Protein AF-A0A7S3W6D9-F1 (afdb_monomer)

Structure (mmCIF, N/CA/C/O backbone):
data_AF-A0A7S3W6D9-F1
#
_entry.id   AF-A0A7S3W6D9-F1
#
loop_
_atom_site.group_PDB
_atom_site.id
_atom_site.type_symbol
_atom_site.label_atom_id
_atom_site.label_alt_id
_atom_site.label_comp_id
_atom_site.label_asym_id
_atom_site.label_entity_id
_atom_site.label_seq_id
_atom_site.pdbx_PDB_ins_code
_atom_site.Cartn_x
_atom_site.Cartn_y
_atom_site.Cartn_z
_atom_site.occupancy
_atom_site.B_iso_or_equiv
_atom_site.auth_seq_id
_atom_site.auth_comp_id
_atom_site.auth_asym_id
_atom_site.auth_atom_id
_atom_site.pdbx_PDB_model_num
ATOM 1 N N . ALA A 1 1 ? -11.554 -6.872 15.333 1.00 71.12 1 ALA A N 1
ATOM 2 C CA . ALA A 1 1 ? -12.745 -5.996 15.332 1.00 71.12 1 ALA A CA 1
ATOM 3 C C . ALA A 1 1 ? -12.345 -4.606 14.847 1.00 71.12 1 ALA A C 1
ATOM 5 O O . ALA A 1 1 ? -11.219 -4.199 15.118 1.00 71.12 1 ALA A O 1
ATOM 6 N N . LEU A 1 2 ? -13.218 -3.915 14.107 1.00 87.94 2 LEU A N 1
ATOM 7 C CA . LEU A 1 2 ? -12.969 -2.537 13.660 1.00 87.94 2 LEU A CA 1
ATOM 8 C C . LEU A 1 2 ? -12.994 -1.567 14.859 1.00 87.94 2 LEU A C 1
ATOM 10 O O . LEU A 1 2 ? -13.720 -1.832 15.821 1.00 87.94 2 LEU A O 1
ATOM 14 N N . PRO A 1 3 ? -12.216 -0.468 14.836 1.00 88.00 3 PRO A N 1
ATOM 15 C CA . PRO A 1 3 ? -12.262 0.529 15.900 1.00 88.00 3 PRO A CA 1
ATOM 16 C C . PRO A 1 3 ? -13.638 1.221 15.963 1.00 88.00 3 PRO A C 1
ATOM 18 O O . PRO A 1 3 ? -14.259 1.441 14.920 1.00 88.00 3 PRO A O 1
ATOM 21 N N . PRO A 1 4 ? -14.118 1.593 17.165 1.00 86.81 4 PRO A N 1
ATOM 22 C CA . PRO A 1 4 ? -15.347 2.369 17.306 1.00 86.81 4 PRO A CA 1
ATOM 23 C C . PRO A 1 4 ? -15.196 3.745 16.644 1.00 86.81 4 PRO A C 1
ATOM 25 O O . PRO A 1 4 ? -14.104 4.313 16.624 1.00 86.81 4 PRO A O 1
ATOM 28 N N . GLY A 1 5 ? -16.295 4.282 16.109 1.00 86.19 5 GLY A N 1
ATOM 29 C CA . GLY A 1 5 ? -16.305 5.590 15.440 1.00 86.19 5 GLY A CA 1
ATOM 30 C C . GLY A 1 5 ? -15.688 5.599 14.037 1.00 86.19 5 GLY A C 1
ATOM 31 O O . GLY A 1 5 ? -15.560 6.660 13.434 1.00 86.19 5 GLY A O 1
ATOM 32 N N . LEU A 1 6 ? -15.308 4.438 13.493 1.00 91.12 6 LEU A N 1
ATOM 33 C CA . LEU A 1 6 ? -14.883 4.340 12.101 1.00 91.12 6 LEU A CA 1
ATOM 34 C C . LEU A 1 6 ? -16.095 4.570 11.177 1.00 91.12 6 LEU A C 1
ATOM 36 O O . LEU A 1 6 ? -17.086 3.845 11.306 1.00 91.12 6 LEU A O 1
ATOM 40 N N . PRO A 1 7 ? -16.048 5.547 10.254 1.00 90.81 7 PRO A N 1
ATOM 41 C CA . PRO A 1 7 ? -17.119 5.732 9.282 1.00 90.81 7 PRO A CA 1
ATOM 42 C C . PRO A 1 7 ? -17.157 4.552 8.295 1.00 90.81 7 PRO A C 1
ATOM 44 O O . PRO A 1 7 ? -16.211 3.760 8.242 1.00 90.81 7 PRO A O 1
ATOM 47 N N . PRO A 1 8 ? -18.208 4.435 7.464 1.00 91.31 8 PRO A N 1
ATOM 48 C CA . PRO A 1 8 ? -18.159 3.567 6.298 1.00 91.31 8 PRO A CA 1
ATOM 49 C C . PRO A 1 8 ? -16.917 3.890 5.462 1.00 91.31 8 PRO A C 1
ATOM 51 O O . PRO A 1 8 ? -16.704 5.034 5.060 1.00 91.31 8 PRO A O 1
ATOM 54 N N . ILE A 1 9 ? -16.091 2.878 5.225 1.00 91.44 9 ILE A N 1
ATOM 55 C CA . ILE A 1 9 ? -14.880 2.973 4.415 1.00 91.44 9 ILE A CA 1
ATOM 56 C C . ILE A 1 9 ? -14.936 1.919 3.319 1.00 91.44 9 ILE A C 1
ATOM 58 O O . ILE A 1 9 ? -15.470 0.828 3.513 1.00 91.44 9 ILE A O 1
ATOM 62 N N . GLY A 1 10 ? -14.376 2.264 2.170 1.00 94.25 10 GLY A N 1
ATOM 63 C CA . GLY A 1 10 ? -14.252 1.374 1.029 1.00 94.25 10 GLY A CA 1
ATOM 64 C C . GLY A 1 10 ? -12.869 1.494 0.417 1.00 94.25 10 GLY A C 1
ATOM 65 O O . GLY A 1 10 ? -12.098 2.398 0.744 1.00 94.25 10 GLY A O 1
ATOM 66 N N . ALA A 1 11 ? -12.568 0.567 -0.478 1.00 96.50 11 ALA A N 1
ATOM 67 C CA . ALA A 1 11 ? -11.319 0.527 -1.208 1.00 96.50 11 ALA A CA 1
ATOM 68 C C . ALA A 1 11 ? -11.604 0.070 -2.641 1.00 96.50 11 ALA A C 1
ATOM 70 O O . ALA A 1 11 ? -12.549 -0.684 -2.870 1.00 96.50 11 ALA A O 1
ATOM 71 N N . SER A 1 12 ? -10.799 0.531 -3.590 1.00 97.56 12 SER A N 1
ATOM 72 C CA . SER A 1 12 ? -10.979 0.244 -5.012 1.00 97.56 12 SER A CA 1
ATOM 73 C C . SER A 1 12 ? -9.633 -0.166 -5.597 1.00 97.56 12 SER A C 1
ATOM 75 O O . SER A 1 12 ? -8.986 0.673 -6.220 1.00 97.56 12 SER A O 1
ATOM 77 N N . PRO A 1 13 ? -9.178 -1.408 -5.350 1.00 98.00 13 PRO A N 1
ATOM 78 C 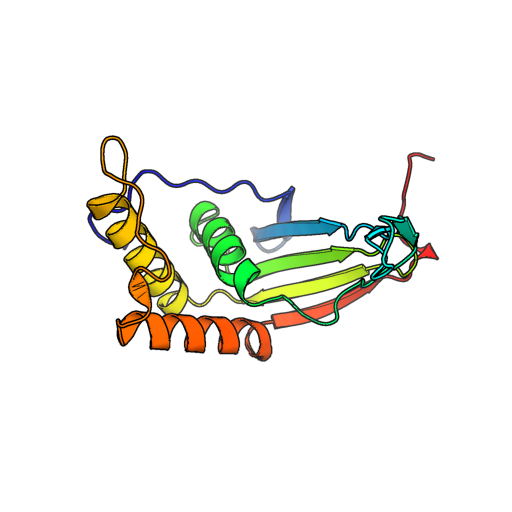CA . PRO A 1 13 ? -7.963 -1.888 -5.991 1.00 98.00 13 PRO A CA 1
ATOM 79 C C . PRO A 1 13 ? -8.164 -1.926 -7.511 1.00 98.00 13 PRO A C 1
ATOM 81 O O . PRO A 1 13 ? -9.282 -2.155 -7.979 1.00 98.00 13 PRO A O 1
ATOM 84 N N . ASP A 1 14 ? -7.088 -1.751 -8.274 1.00 98.50 14 ASP A N 1
ATOM 85 C CA . ASP A 1 14 ? -7.141 -1.794 -9.742 1.00 98.50 14 ASP A CA 1
ATOM 86 C C . ASP A 1 14 ? -7.582 -3.171 -10.264 1.00 98.50 14 ASP A C 1
ATOM 88 O O . ASP A 1 14 ? -8.235 -3.271 -11.303 1.00 98.50 14 ASP A O 1
ATOM 92 N N . ALA A 1 15 ? -7.256 -4.241 -9.531 1.00 98.19 15 ALA A N 1
ATOM 93 C CA . ALA A 1 15 ? -7.780 -5.580 -9.777 1.00 98.19 15 ALA A CA 1
ATOM 94 C C . ALA A 1 15 ? -7.797 -6.450 -8.506 1.00 98.19 15 ALA A C 1
ATOM 96 O O . ALA A 1 15 ? -7.232 -6.104 -7.467 1.00 98.19 15 ALA A O 1
ATOM 97 N N . ILE A 1 16 ? -8.434 -7.620 -8.602 1.00 98.19 16 ILE A N 1
ATOM 98 C CA . ILE A 1 16 ? -8.380 -8.677 -7.585 1.00 98.19 16 ILE A CA 1
ATOM 99 C C . ILE A 1 16 ? -7.814 -9.934 -8.237 1.00 98.19 16 ILE A C 1
ATOM 101 O O . ILE A 1 16 ? -8.405 -10.467 -9.177 1.00 98.19 16 ILE A O 1
ATOM 105 N N . VAL A 1 17 ? -6.699 -10.431 -7.710 1.00 97.94 17 VAL A N 1
ATOM 106 C CA . VAL A 1 17 ? -6.120 -11.718 -8.100 1.00 97.94 17 VAL A CA 1
ATOM 107 C C . VAL A 1 17 ? -6.756 -12.816 -7.256 1.00 97.94 17 VAL A C 1
ATOM 109 O O . VAL A 1 17 ? -6.834 -12.704 -6.032 1.00 97.94 17 VAL A O 1
ATOM 112 N N . ARG A 1 18 ? -7.232 -13.874 -7.918 1.00 97.56 18 ARG A N 1
ATOM 113 C CA . ARG A 1 18 ? -7.761 -15.084 -7.280 1.00 97.56 18 ARG A CA 1
ATOM 114 C C . ARG A 1 18 ? -6.806 -16.232 -7.554 1.00 97.56 18 ARG A C 1
ATOM 116 O O . ARG A 1 18 ? -6.572 -16.565 -8.715 1.00 97.56 18 ARG A O 1
ATOM 123 N N . TRP A 1 19 ? -6.278 -16.826 -6.497 1.00 96.19 19 TRP A N 1
ATOM 124 C CA . TRP A 1 19 ? -5.335 -17.930 -6.600 1.00 96.19 19 TRP A CA 1
ATOM 125 C C . TRP A 1 19 ? -6.055 -19.287 -6.579 1.00 96.19 19 TRP A C 1
ATOM 127 O O . TRP A 1 19 ? -7.153 -19.391 -6.022 1.00 96.19 19 TRP A O 1
ATOM 137 N N . PRO A 1 20 ? -5.460 -20.350 -7.159 1.00 96.75 20 PRO A N 1
ATOM 138 C CA . PRO A 1 20 ? -6.060 -21.688 -7.159 1.00 96.75 20 PRO A CA 1
ATOM 139 C C . PRO A 1 20 ? -6.322 -22.272 -5.763 1.00 96.75 20 PRO A C 1
ATOM 141 O O . PRO A 1 20 ? -7.205 -23.110 -5.612 1.00 96.75 20 PRO A O 1
ATOM 144 N N . ASP A 1 21 ? -5.579 -21.828 -4.746 1.00 95.00 21 ASP A N 1
ATOM 145 C CA . ASP A 1 21 ? -5.751 -22.235 -3.345 1.00 95.00 21 ASP A CA 1
ATOM 146 C C . ASP A 1 21 ? -6.921 -21.524 -2.633 1.00 95.00 21 ASP A C 1
ATOM 148 O O . ASP A 1 21 ? -7.167 -21.756 -1.450 1.00 95.00 21 ASP A O 1
ATOM 152 N N . GLY A 1 22 ? -7.654 -20.664 -3.348 1.00 94.44 22 GLY A N 1
ATOM 153 C CA . GLY A 1 22 ? -8.785 -19.896 -2.832 1.00 94.44 22 GLY A CA 1
ATOM 154 C C 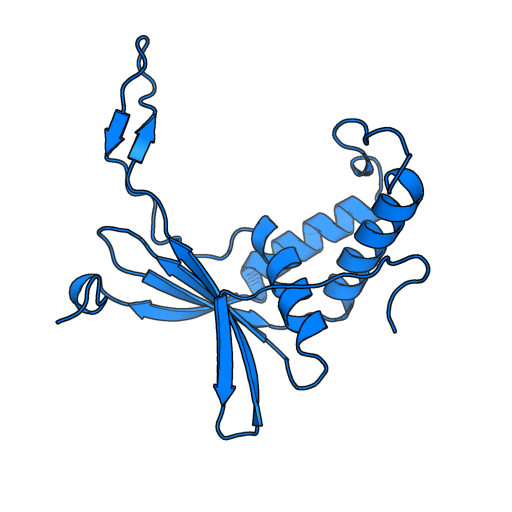. GLY A 1 22 ? -8.399 -18.580 -2.156 1.00 94.44 22 GLY A C 1
ATOM 155 O O . GLY A 1 22 ? -9.294 -17.808 -1.798 1.00 94.44 22 GLY A O 1
ATOM 156 N N . SER A 1 23 ? -7.105 -18.287 -2.001 1.00 96.12 23 SER A N 1
ATOM 157 C CA . SER A 1 23 ? -6.655 -16.994 -1.489 1.00 96.12 23 SER A CA 1
ATOM 158 C C . SER A 1 23 ? -6.888 -15.874 -2.507 1.00 96.12 23 SER A C 1
ATOM 160 O O . SER A 1 23 ? -6.992 -16.092 -3.721 1.00 96.12 23 SER A O 1
ATOM 162 N N . VAL A 1 24 ? -7.004 -14.645 -2.000 1.00 98.00 24 VAL A N 1
ATOM 163 C CA . VAL A 1 24 ? -7.189 -13.447 -2.826 1.00 98.00 24 VAL A CA 1
ATOM 164 C C . VAL A 1 24 ? -6.177 -12.372 -2.457 1.00 98.00 24 VAL A C 1
ATOM 166 O O . VAL A 1 24 ? -5.852 -12.193 -1.283 1.00 98.00 24 VAL A O 1
ATOM 169 N N . GLU A 1 25 ? -5.705 -11.630 -3.456 1.00 98.25 25 GLU A N 1
ATOM 170 C CA . GLU A 1 25 ? -4.841 -10.463 -3.266 1.00 98.25 25 GLU A CA 1
ATOM 171 C C . GLU A 1 25 ? -5.401 -9.278 -4.069 1.00 98.25 25 GLU A C 1
ATOM 173 O O . GLU A 1 25 ? -5.728 -9.438 -5.249 1.00 98.25 25 GLU A O 1
ATOM 178 N N . PRO A 1 26 ? -5.516 -8.074 -3.485 1.00 98.50 26 PRO A N 1
ATOM 179 C CA . PRO A 1 26 ? -5.741 -6.875 -4.268 1.00 98.50 26 PRO A CA 1
ATOM 180 C C . PRO A 1 26 ? -4.476 -6.546 -5.060 1.00 98.50 26 PRO A C 1
ATOM 182 O O . PRO A 1 26 ? -3.359 -6.745 -4.577 1.00 98.50 26 PRO A O 1
ATOM 185 N N . PHE A 1 27 ? -4.664 -6.000 -6.251 1.00 98.56 27 PHE A N 1
ATOM 186 C CA . PHE A 1 27 ? -3.602 -5.533 -7.126 1.00 98.56 27 PHE A CA 1
ATOM 187 C C . PHE A 1 27 ? -3.738 -4.027 -7.324 1.00 98.56 27 PHE A C 1
ATOM 189 O O . PHE A 1 27 ? -4.802 -3.547 -7.709 1.00 98.56 27 PHE A O 1
ATOM 196 N N . GLU A 1 28 ? -2.659 -3.302 -7.047 1.00 98.69 28 GLU A N 1
ATOM 197 C CA . GLU A 1 28 ? -2.545 -1.858 -7.239 1.00 98.69 28 GLU A CA 1
ATOM 198 C C . GLU A 1 28 ? -1.409 -1.563 -8.219 1.00 98.69 28 GLU A C 1
ATOM 200 O O . GLU A 1 28 ? -0.274 -1.976 -7.986 1.00 98.69 28 GLU A O 1
ATOM 205 N N . ALA A 1 29 ? -1.673 -0.804 -9.275 1.00 97.31 29 ALA A N 1
ATOM 206 C CA . ALA A 1 29 ? -0.691 -0.378 -10.255 1.00 97.31 29 ALA A CA 1
ATOM 207 C C . ALA A 1 29 ? -0.449 1.131 -10.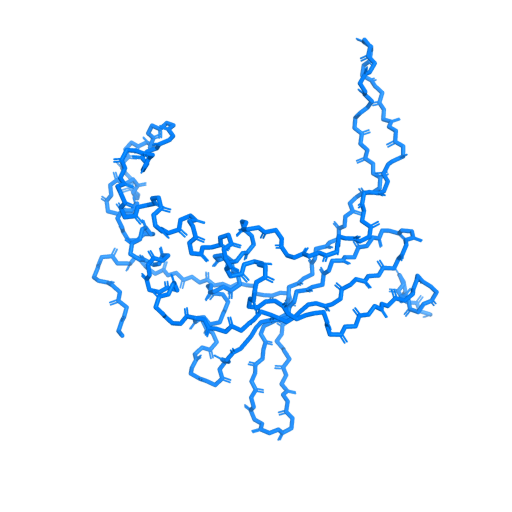187 1.00 97.3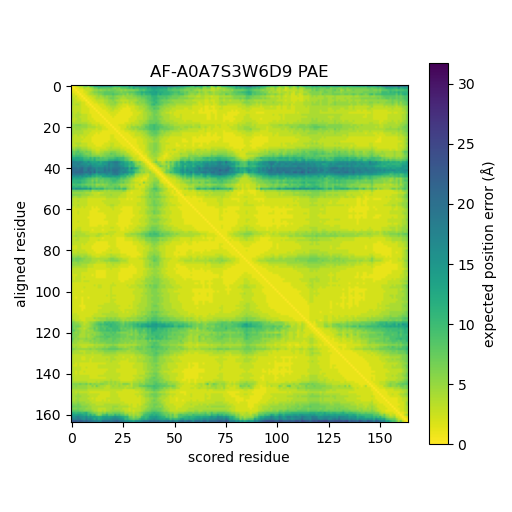1 29 ALA A C 1
ATOM 209 O O . ALA A 1 29 ? -1.341 1.961 -10.347 1.00 97.31 29 ALA A O 1
ATOM 210 N N . LYS A 1 30 ? 0.817 1.511 -10.024 1.00 96.56 30 LYS A N 1
ATOM 211 C CA . LYS A 1 30 ? 1.275 2.895 -10.129 1.00 96.56 30 LYS A CA 1
ATOM 212 C C . LYS A 1 30 ? 2.093 3.066 -11.396 1.00 96.56 30 LYS A C 1
ATOM 214 O O . LYS A 1 30 ? 3.217 2.582 -11.493 1.00 96.56 30 LYS A O 1
ATOM 219 N N . ASN A 1 31 ? 1.513 3.779 -12.357 1.00 94.75 31 ASN A N 1
ATOM 220 C CA . ASN A 1 31 ? 2.187 4.193 -13.581 1.00 94.75 31 ASN A CA 1
ATOM 221 C C . ASN A 1 31 ? 2.894 5.532 -13.351 1.00 94.75 31 ASN A C 1
ATOM 223 O O . ASN A 1 31 ? 2.249 6.540 -13.059 1.00 94.75 31 ASN A O 1
ATOM 227 N N . HIS A 1 32 ? 4.217 5.548 -13.486 1.00 91.94 32 HIS A N 1
ATOM 228 C CA . HIS A 1 32 ? 5.034 6.741 -13.286 1.00 91.94 32 HIS A CA 1
ATOM 229 C C . HIS A 1 32 ? 5.131 7.540 -14.577 1.00 91.94 32 HIS A C 1
ATOM 231 O O . HIS A 1 32 ? 5.602 7.038 -15.600 1.00 91.94 32 HIS A O 1
ATOM 237 N N . ALA A 1 33 ? 4.697 8.799 -14.523 1.00 89.50 33 ALA A N 1
ATOM 238 C CA . ALA A 1 33 ? 4.817 9.705 -15.654 1.00 89.50 33 ALA A CA 1
ATOM 239 C C . ALA A 1 33 ? 6.304 9.985 -15.950 1.00 89.50 33 ALA A C 1
ATOM 241 O O . ALA A 1 33 ? 7.044 10.343 -15.029 1.00 89.50 33 ALA A O 1
ATOM 242 N N . PRO A 1 34 ? 6.747 9.896 -17.218 1.00 91.56 34 PRO A N 1
ATOM 243 C CA . PRO A 1 34 ? 8.122 10.197 -17.605 1.00 91.56 34 PRO A CA 1
ATOM 244 C C . PRO A 1 34 ? 8.356 11.704 -17.780 1.00 91.56 34 PRO A C 1
ATOM 246 O O . PRO A 1 34 ? 9.318 12.103 -18.427 1.00 91.56 34 PRO A O 1
ATOM 249 N N . PHE A 1 35 ? 7.465 12.547 -17.257 1.00 90.50 35 PHE A N 1
ATOM 250 C CA . PHE A 1 35 ? 7.497 13.993 -17.425 1.00 90.50 35 PHE A CA 1
ATOM 251 C C . PHE A 1 35 ? 7.668 14.664 -16.070 1.00 90.50 35 PHE A C 1
ATOM 253 O O . PHE A 1 35 ? 6.966 14.343 -15.109 1.00 90.50 35 PHE A O 1
ATOM 260 N N . ALA A 1 36 ? 8.575 15.628 -16.005 1.00 87.69 36 ALA A N 1
ATOM 261 C CA . ALA A 1 36 ? 8.777 16.457 -14.832 1.00 87.69 36 ALA A CA 1
ATOM 262 C C . ALA A 1 36 ? 8.856 17.933 -15.218 1.00 87.69 36 ALA A C 1
ATOM 264 O O . ALA A 1 36 ? 9.105 18.292 -16.367 1.00 87.69 36 ALA A O 1
ATOM 265 N N . THR A 1 37 ? 8.653 18.802 -14.233 1.00 86.62 37 THR A N 1
ATOM 266 C CA . THR A 1 37 ? 8.976 20.217 -14.370 1.00 86.62 37 THR A CA 1
ATOM 267 C C . THR A 1 37 ? 10.484 20.410 -14.227 1.00 86.62 37 THR A C 1
ATOM 269 O O . THR A 1 37 ? 11.100 19.952 -13.257 1.00 86.62 37 THR A O 1
ATOM 272 N N . CYS A 1 38 ? 11.084 21.094 -15.200 1.00 83.81 38 CYS A N 1
ATOM 273 C CA . CYS A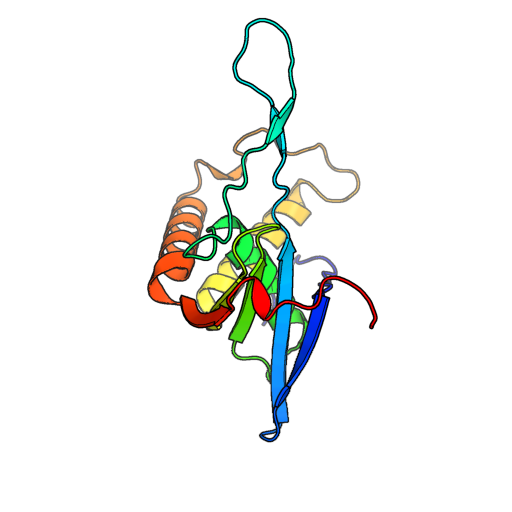 1 38 ? 12.468 21.538 -15.131 1.00 83.81 38 CYS A CA 1
ATOM 274 C C . CYS A 1 38 ? 12.668 22.455 -13.918 1.00 83.81 38 CYS A C 1
ATOM 276 O O . CYS A 1 38 ? 11.834 23.318 -13.637 1.00 83.81 38 CYS A O 1
ATOM 278 N N . ARG A 1 39 ? 13.835 22.384 -13.272 1.00 78.69 39 ARG A N 1
ATOM 279 C CA . ARG A 1 39 ? 14.268 23.383 -12.273 1.00 78.69 39 ARG A CA 1
ATOM 280 C C . ARG A 1 39 ? 14.958 24.590 -12.928 1.00 78.69 39 ARG A C 1
ATOM 282 O O . ARG A 1 39 ? 16.011 25.024 -12.470 1.00 78.69 39 ARG A O 1
ATOM 289 N N . ALA A 1 40 ? 14.401 25.094 -14.027 1.00 82.25 40 ALA A N 1
ATOM 290 C CA . ALA A 1 40 ? 14.908 26.271 -14.729 1.00 82.25 40 ALA A CA 1
ATOM 291 C C . ALA A 1 40 ? 14.167 27.547 -14.269 1.00 82.25 40 ALA A C 1
ATOM 293 O O . ALA A 1 40 ? 13.032 27.448 -13.801 1.00 82.25 40 ALA A O 1
ATOM 294 N N . PRO A 1 41 ? 14.765 28.749 -14.411 1.00 82.50 41 PRO A N 1
ATOM 295 C CA . PRO A 1 41 ? 14.105 30.014 -14.061 1.00 82.50 41 PRO A CA 1
ATOM 296 C C . PRO A 1 41 ? 12.793 30.257 -14.819 1.00 82.50 41 PRO A C 1
ATOM 298 O O . PRO A 1 41 ? 11.910 30.951 -14.324 1.00 82.50 41 PRO A O 1
ATOM 301 N N . GLN A 1 42 ? 12.670 29.688 -16.019 1.00 85.44 42 GLN A N 1
ATOM 302 C CA . GLN A 1 42 ? 11.433 29.649 -16.788 1.00 85.44 42 GLN A CA 1
ATOM 303 C C . GLN A 1 42 ? 10.849 28.231 -16.723 1.00 85.44 42 GLN A C 1
ATOM 305 O O . GLN A 1 42 ? 11.607 27.266 -16.858 1.00 85.44 42 GLN A O 1
ATOM 310 N N . PRO A 1 43 ? 9.528 28.074 -16.532 1.00 81.06 43 PRO A N 1
ATOM 311 C CA . PRO A 1 43 ? 8.905 26.760 -16.481 1.00 81.06 43 PRO A CA 1
ATOM 312 C C . PRO A 1 43 ? 9.077 26.044 -17.826 1.00 81.06 43 PRO A C 1
ATOM 314 O O . PRO A 1 43 ? 8.546 26.484 -18.843 1.00 81.06 43 PRO A O 1
ATOM 317 N N . CYS A 1 44 ? 9.803 24.926 -17.821 1.00 85.38 44 CYS A N 1
ATOM 318 C CA . CYS A 1 44 ? 9.831 23.975 -18.928 1.00 85.38 44 CYS A CA 1
ATOM 319 C C . CYS A 1 44 ? 9.452 22.569 -18.460 1.00 85.38 44 CYS A C 1
ATOM 321 O O . CYS A 1 44 ? 9.528 22.256 -17.268 1.00 85.38 44 CYS A O 1
ATOM 323 N N . PHE A 1 45 ? 9.030 21.732 -19.406 1.00 88.81 45 PHE A N 1
ATOM 324 C CA . PHE A 1 45 ? 8.857 20.299 -19.193 1.00 88.81 45 PHE A CA 1
ATOM 325 C C . PHE A 1 45 ? 10.119 19.566 -19.637 1.00 88.81 45 PHE A C 1
ATOM 327 O O . PHE A 1 45 ? 10.662 19.850 -20.704 1.00 88.81 45 PHE A O 1
ATOM 334 N N . GLU A 1 46 ? 10.561 18.610 -18.829 1.00 90.56 46 GLU A N 1
ATOM 335 C CA . GLU A 1 46 ? 11.637 17.684 -19.165 1.00 90.56 46 GLU A CA 1
ATOM 336 C C . GLU A 1 46 ? 11.117 16.248 -19.168 1.00 90.56 46 GLU A C 1
ATOM 338 O O . GLU A 1 46 ? 10.201 15.894 -18.416 1.00 90.56 46 GLU A O 1
ATOM 343 N N . VAL A 1 47 ? 11.729 15.406 -20.000 1.00 89.75 47 VAL A N 1
ATOM 344 C CA . VAL A 1 47 ? 11.550 13.960 -19.894 1.00 89.75 47 VAL A CA 1
ATOM 345 C C . VAL A 1 47 ? 12.456 13.467 -18.774 1.00 89.75 47 VAL A C 1
ATOM 347 O O . VAL A 1 47 ? 13.681 13.487 -18.886 1.00 89.75 47 VAL A O 1
ATOM 350 N N . ARG A 1 48 ? 11.841 13.023 -17.684 1.00 89.94 48 ARG A N 1
ATOM 351 C CA . ARG A 1 48 ? 12.498 12.388 -16.548 1.00 89.94 48 ARG A CA 1
ATOM 352 C C . ARG A 1 48 ? 11.631 11.222 -16.116 1.00 89.94 48 ARG A C 1
ATOM 354 O O . ARG A 1 48 ? 10.565 11.430 -15.552 1.00 89.94 48 ARG A O 1
ATOM 361 N N . ASP A 1 49 ? 12.100 10.009 -16.378 1.00 90.25 49 ASP A N 1
ATOM 362 C CA . ASP A 1 49 ? 11.423 8.773 -15.986 1.00 90.25 49 ASP A CA 1
ATOM 363 C C . ASP A 1 49 ? 12.042 8.261 -14.677 1.00 90.25 49 ASP A C 1
ATOM 365 O O . ASP A 1 49 ? 13.119 7.658 -14.712 1.00 90.25 49 ASP A O 1
ATOM 369 N N . PRO A 1 50 ? 11.452 8.557 -13.503 1.00 88.62 50 PRO A N 1
ATOM 370 C CA . PRO A 1 50 ? 12.027 8.168 -12.218 1.00 88.62 50 PRO A CA 1
ATOM 371 C C . PRO A 1 50 ? 11.768 6.696 -11.872 1.00 88.62 50 PRO A C 1
ATOM 373 O O . PRO A 1 50 ? 12.337 6.207 -10.902 1.00 88.62 50 PRO A O 1
ATOM 376 N N . GLY A 1 51 ? 10.909 6.006 -12.627 1.00 88.94 51 GLY A N 1
ATOM 377 C CA . GLY A 1 51 ? 10.527 4.629 -12.349 1.00 88.94 51 GLY A CA 1
ATOM 378 C C . GLY A 1 51 ? 11.370 3.577 -13.098 1.00 88.94 51 GLY A C 1
ATOM 379 O O . GLY A 1 51 ? 12.269 3.936 -13.871 1.00 88.94 51 GLY A O 1
ATOM 380 N N . PRO A 1 52 ? 11.003 2.287 -12.937 1.00 95.25 52 PRO A N 1
ATOM 381 C CA . PRO A 1 52 ? 10.143 1.811 -11.855 1.00 95.25 52 PRO A CA 1
ATOM 382 C C . PRO A 1 52 ? 10.875 1.999 -10.521 1.00 95.25 52 PRO A C 1
ATOM 384 O O . PRO A 1 52 ? 12.098 1.998 -10.476 1.00 95.25 52 PRO A O 1
ATOM 387 N N . PHE A 1 53 ? 10.138 2.225 -9.439 1.00 95.62 53 PHE A N 1
ATOM 388 C CA . PHE A 1 53 ? 10.758 2.305 -8.113 1.00 95.62 53 PHE A CA 1
ATOM 389 C C . PHE A 1 53 ? 11.156 0.917 -7.600 1.00 95.62 53 PHE A C 1
ATOM 391 O O . PHE A 1 53 ? 10.449 -0.060 -7.851 1.00 95.62 53 PHE A O 1
ATOM 398 N N . ASP A 1 54 ? 12.240 0.858 -6.825 1.00 95.69 54 ASP A N 1
ATOM 399 C CA . ASP A 1 54 ? 12.804 -0.373 -6.241 1.00 95.69 54 ASP A CA 1
ATOM 400 C C . ASP A 1 54 ? 12.175 -0.758 -4.892 1.00 95.69 54 ASP A C 1
ATOM 402 O O . ASP A 1 54 ? 12.655 -1.642 -4.187 1.00 95.69 54 ASP A O 1
ATOM 406 N N . GLY A 1 55 ? 11.080 -0.096 -4.518 1.00 95.94 55 GLY A N 1
ATOM 407 C CA . GLY A 1 55 ? 10.332 -0.408 -3.311 1.00 95.94 55 GLY A CA 1
ATOM 408 C C . GLY A 1 55 ? 8.965 0.259 -3.281 1.00 95.94 55 GLY A C 1
ATOM 409 O O . GLY A 1 55 ? 8.625 1.102 -4.118 1.00 95.94 55 GLY A O 1
ATOM 410 N N . VAL A 1 56 ? 8.181 -0.112 -2.272 1.00 97.38 56 VAL A N 1
ATOM 411 C CA . VAL A 1 56 ? 6.878 0.492 -1.992 1.00 97.38 56 VAL A CA 1
ATOM 412 C C . VAL A 1 56 ? 7.094 1.685 -1.072 1.00 97.38 56 VAL A C 1
ATOM 414 O O . VAL A 1 56 ? 7.594 1.540 0.039 1.00 97.38 56 VAL A O 1
ATOM 417 N N . ALA A 1 57 ? 6.711 2.882 -1.509 1.00 96.06 57 ALA A N 1
ATOM 418 C CA . ALA A 1 57 ? 6.816 4.056 -0.652 1.00 96.06 57 ALA A CA 1
ATOM 419 C C . ALA A 1 57 ? 5.866 3.965 0.557 1.00 96.06 57 ALA A C 1
ATOM 421 O O . ALA A 1 57 ? 4.745 3.466 0.449 1.00 96.06 57 ALA A O 1
ATOM 422 N N . VAL A 1 58 ? 6.297 4.506 1.701 1.00 97.50 58 VAL A N 1
ATOM 423 C CA . VAL A 1 58 ? 5.602 4.404 3.002 1.00 97.50 58 VAL A CA 1
ATOM 424 C C . VAL A 1 58 ? 4.123 4.794 2.922 1.00 97.50 58 VAL A C 1
ATOM 426 O O . VAL A 1 58 ? 3.272 4.133 3.511 1.00 97.50 58 VAL A O 1
ATOM 429 N N . TRP A 1 59 ? 3.794 5.840 2.162 1.00 96.00 59 TRP A N 1
ATOM 430 C CA . TRP A 1 59 ? 2.425 6.346 2.029 1.00 96.00 59 TRP A CA 1
ATOM 431 C C . TRP A 1 59 ? 1.484 5.419 1.242 1.00 96.00 59 TRP A C 1
ATOM 433 O O . TRP A 1 59 ? 0.270 5.582 1.338 1.00 96.00 59 TRP A O 1
ATOM 443 N N . HIS A 1 60 ? 1.998 4.429 0.504 1.00 98.00 60 HIS A N 1
ATOM 444 C CA . HIS A 1 60 ? 1.163 3.410 -0.141 1.00 98.00 60 HIS A CA 1
ATOM 445 C C . HIS A 1 60 ? 0.735 2.301 0.826 1.00 98.00 60 HIS A C 1
ATOM 447 O O . HIS A 1 60 ? -0.305 1.680 0.616 1.00 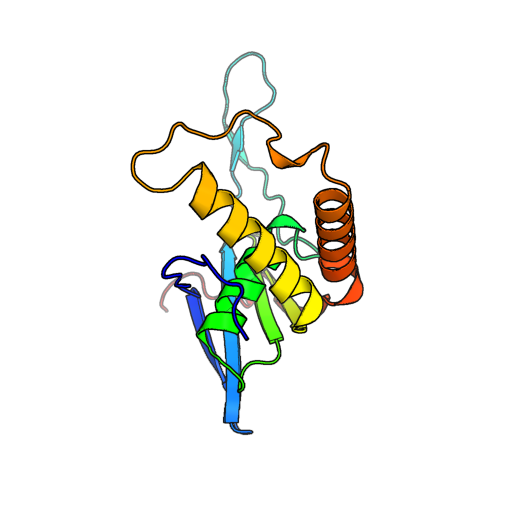98.00 60 HIS A O 1
ATOM 453 N N . VAL A 1 61 ? 1.475 2.067 1.916 1.00 98.25 61 VAL A N 1
ATOM 454 C CA . VAL A 1 61 ? 1.178 0.986 2.872 1.00 98.25 61 VAL A CA 1
ATOM 455 C C . VAL A 1 61 ? -0.235 1.109 3.473 1.00 98.25 61 VAL A C 1
ATOM 457 O O . VAL A 1 61 ? -0.970 0.121 3.425 1.00 98.25 61 VAL A O 1
ATOM 460 N N . PRO A 1 62 ? -0.695 2.285 3.962 1.00 97.62 62 PRO A N 1
ATOM 461 C CA . PRO A 1 62 ? -2.069 2.433 4.449 1.00 97.62 62 PRO A CA 1
ATOM 462 C C . PRO A 1 62 ? -3.133 2.138 3.383 1.00 97.62 62 PRO A C 1
ATOM 464 O O . PRO A 1 62 ? -4.153 1.526 3.699 1.00 97.62 62 PRO A O 1
ATOM 467 N N . GLN A 1 63 ? -2.888 2.528 2.125 1.00 97.62 63 GLN A N 1
ATOM 468 C CA . GLN A 1 63 ? -3.793 2.251 1.003 1.00 97.62 63 GLN A CA 1
ATOM 469 C C . GLN A 1 63 ? -3.927 0.737 0.775 1.00 97.62 63 GLN A C 1
ATOM 471 O O . GLN A 1 63 ? -5.037 0.210 0.713 1.00 97.62 63 GLN A O 1
ATOM 476 N N . LEU A 1 64 ? -2.803 0.016 0.728 1.00 98.38 64 LEU A N 1
ATOM 477 C CA . LEU A 1 64 ? -2.785 -1.439 0.548 1.00 98.38 64 LEU A CA 1
ATOM 478 C C . LEU A 1 64 ? -3.445 -2.173 1.722 1.00 98.38 64 LEU A C 1
ATOM 480 O O . LEU A 1 64 ? -4.188 -3.135 1.525 1.00 98.38 64 LEU A O 1
ATOM 484 N N . TYR A 1 65 ? -3.239 -1.693 2.949 1.00 98.06 65 TYR A N 1
ATOM 485 C CA . TYR A 1 65 ? -3.946 -2.202 4.122 1.00 98.06 65 TYR A CA 1
ATOM 486 C C . TYR A 1 65 ? -5.456 -2.006 4.013 1.00 98.06 65 TYR A C 1
ATOM 488 O O . TYR A 1 65 ? -6.202 -2.905 4.395 1.00 98.06 65 TYR A O 1
ATOM 496 N N . LEU A 1 66 ? -5.930 -0.889 3.468 1.00 97.38 66 LEU A N 1
ATOM 497 C CA . LEU A 1 66 ? -7.359 -0.676 3.263 1.00 97.38 66 LEU A CA 1
ATOM 498 C C . LEU A 1 66 ? -7.941 -1.625 2.201 1.00 97.38 66 LEU A C 1
ATOM 500 O O . LEU A 1 66 ? -9.025 -2.171 2.419 1.00 97.38 66 LEU A O 1
ATOM 504 N N . HIS A 1 67 ? -7.207 -1.905 1.116 1.00 98.31 67 HIS A N 1
ATOM 505 C CA . HIS A 1 67 ? -7.603 -2.941 0.155 1.00 98.31 67 HIS A CA 1
ATOM 506 C C . HIS A 1 67 ? -7.757 -4.302 0.843 1.00 98.31 67 HIS A C 1
ATOM 508 O O . HIS A 1 67 ? -8.831 -4.899 0.791 1.00 98.31 67 HIS A O 1
ATOM 514 N N . MET A 1 68 ? -6.728 -4.763 1.565 1.00 98.19 68 MET A N 1
ATOM 515 C CA . MET A 1 68 ? -6.776 -6.059 2.256 1.00 98.19 68 MET A CA 1
ATOM 516 C C . MET A 1 68 ? -7.888 -6.138 3.307 1.00 98.19 68 MET A C 1
ATOM 518 O O . MET A 1 68 ? -8.456 -7.205 3.527 1.00 98.19 68 MET A O 1
ATOM 522 N N . LEU A 1 69 ? -8.212 -5.020 3.966 1.00 96.94 69 LEU A N 1
ATOM 523 C CA . LEU A 1 69 ? -9.340 -4.956 4.892 1.00 96.94 69 LEU A CA 1
ATOM 524 C C . LEU A 1 69 ? -10.665 -5.240 4.175 1.00 96.94 69 LEU A C 1
ATOM 526 O O . LEU A 1 69 ? -11.446 -6.053 4.659 1.00 96.94 69 LEU A O 1
ATOM 530 N N . CYS A 1 70 ? -10.897 -4.591 3.031 1.00 96.19 70 CYS A N 1
ATOM 531 C CA . CYS A 1 70 ? -12.148 -4.706 2.279 1.00 96.19 70 CYS A CA 1
ATOM 532 C C . CYS A 1 70 ? -12.315 -6.069 1.592 1.00 96.19 70 CYS A C 1
ATOM 534 O O . CYS A 1 70 ? -13.443 -6.506 1.386 1.00 96.19 70 CYS A O 1
ATOM 536 N N . LEU A 1 71 ? -11.215 -6.762 1.274 1.00 95.94 71 LEU A N 1
ATOM 537 C CA . LEU A 1 71 ? -11.252 -8.129 0.737 1.00 95.94 71 LEU A CA 1
ATOM 538 C C . LEU A 1 71 ? -11.470 -9.207 1.820 1.00 95.94 71 LEU A C 1
ATOM 540 O O . LEU A 1 71 ? -11.761 -10.355 1.489 1.00 95.94 71 LEU A O 1
ATOM 544 N N . GLY A 1 72 ? -11.370 -8.853 3.104 1.00 94.50 72 GLY A N 1
ATOM 545 C CA . GLY A 1 72 ? -11.714 -9.738 4.216 1.00 94.50 72 GLY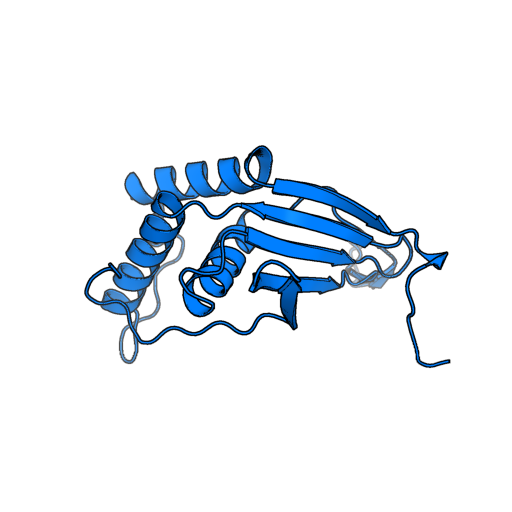 A CA 1
ATOM 546 C C . GLY A 1 72 ? -10.612 -10.723 4.619 1.00 94.50 72 GLY A C 1
ATOM 547 O O . GLY A 1 72 ? -9.419 -10.467 4.455 1.00 94.50 72 GLY A O 1
ATOM 548 N N . GLU A 1 73 ? -11.014 -11.830 5.246 1.00 92.56 73 GLU A N 1
ATOM 549 C CA . GLU A 1 73 ? -10.103 -12.769 5.925 1.00 92.56 73 GLU A CA 1
ATOM 550 C C . GLU A 1 73 ? -9.314 -13.668 4.965 1.00 92.56 73 GLU A C 1
ATOM 552 O O . GLU A 1 73 ? -8.195 -14.060 5.282 1.00 92.56 73 GLU A O 1
ATOM 557 N N . ALA A 1 74 ? -9.840 -13.922 3.763 1.00 93.62 74 ALA A N 1
ATOM 558 C CA . ALA A 1 74 ? -9.139 -14.675 2.718 1.00 93.62 74 ALA A CA 1
ATOM 559 C C . ALA A 1 74 ? -7.930 -13.916 2.124 1.00 93.62 74 ALA A C 1
ATOM 561 O O . ALA A 1 74 ? -7.191 -14.464 1.305 1.00 93.62 74 ALA A O 1
ATOM 562 N N . CYS A 1 75 ? -7.726 -12.655 2.525 1.00 97.75 75 CYS A N 1
ATOM 563 C CA . CYS A 1 75 ? -6.673 -11.776 2.037 1.00 97.75 75 CYS A CA 1
ATOM 564 C C . CYS A 1 75 ? -5.547 -11.610 3.071 1.00 97.75 75 CYS A C 1
ATOM 566 O O . CYS A 1 75 ? -5.730 -10.974 4.120 1.00 97.75 75 CYS A O 1
ATOM 568 N N . SER A 1 76 ? -4.357 -12.127 2.747 1.00 97.44 76 SER A N 1
ATOM 569 C CA . SER A 1 76 ? -3.166 -12.076 3.618 1.00 97.44 76 SER A CA 1
ATOM 570 C C . SER A 1 76 ? -2.013 -11.217 3.082 1.00 97.44 76 SER A C 1
ATOM 572 O O . SER A 1 76 ? -1.035 -10.980 3.797 1.00 97.44 76 SER A O 1
ATOM 574 N N . SER A 1 77 ? -2.127 -10.720 1.852 1.00 98.31 77 SER A N 1
ATOM 575 C CA . SER A 1 77 ? -1.152 -9.827 1.226 1.00 98.31 77 SER A CA 1
ATOM 576 C C . SER A 1 77 ? -1.791 -8.999 0.114 1.00 98.31 77 SER A C 1
ATOM 578 O O . SER A 1 77 ? -2.938 -9.235 -0.259 1.00 98.31 77 SER A O 1
ATOM 580 N N . ALA A 1 78 ? -1.059 -7.994 -0.364 1.00 98.62 78 ALA A N 1
ATOM 581 C CA . ALA A 1 78 ? -1.430 -7.135 -1.479 1.00 98.62 78 ALA A CA 1
ATOM 582 C C . ALA A 1 78 ? -0.293 -7.055 -2.496 1.00 98.62 78 ALA A C 1
ATOM 584 O O . ALA A 1 78 ? 0.874 -6.960 -2.112 1.00 98.62 78 ALA A O 1
ATOM 585 N N . LEU A 1 79 ? -0.649 -7.032 -3.777 1.00 98.75 79 LEU A N 1
ATOM 586 C CA . LEU A 1 79 ? 0.274 -6.816 -4.880 1.00 98.75 79 LEU A CA 1
ATOM 587 C C . LEU A 1 79 ? 0.330 -5.330 -5.238 1.00 98.75 79 LEU A C 1
ATOM 589 O O . LEU A 1 79 ? -0.698 -4.662 -5.348 1.00 98.75 79 LEU A O 1
ATOM 593 N N . PHE A 1 80 ? 1.541 -4.822 -5.439 1.00 98.69 80 PHE A N 1
ATOM 594 C CA . PHE A 1 80 ? 1.803 -3.445 -5.840 1.00 98.69 80 PHE A CA 1
ATOM 595 C C . PHE A 1 80 ? 2.763 -3.431 -7.028 1.00 98.69 80 PHE A C 1
ATOM 597 O O . PHE A 1 80 ? 3.906 -3.866 -6.911 1.00 98.69 80 PHE A O 1
ATOM 604 N N . LEU A 1 81 ? 2.314 -2.921 -8.169 1.00 98.19 81 LEU A N 1
ATOM 605 C CA . LEU A 1 81 ? 3.114 -2.763 -9.374 1.00 98.19 81 LEU A CA 1
ATOM 606 C C . LEU A 1 81 ? 3.598 -1.316 -9.490 1.00 98.19 81 LEU A C 1
ATOM 608 O O . LEU A 1 81 ? 2.808 -0.380 -9.560 1.00 98.19 81 LEU A O 1
ATOM 612 N N . SER A 1 82 ? 4.909 -1.139 -9.580 1.00 97.94 82 SER A N 1
ATOM 613 C CA . SER A 1 82 ? 5.552 0.126 -9.918 1.00 97.94 82 SER A CA 1
ATOM 614 C C . SER A 1 82 ? 5.953 0.076 -11.388 1.00 97.94 82 SER A C 1
ATOM 616 O O . SER A 1 82 ? 6.916 -0.603 -11.731 1.00 97.94 82 SER A O 1
ATOM 618 N N . CYS A 1 83 ? 5.208 0.744 -12.268 1.00 96.94 83 CYS A N 1
ATOM 619 C CA . CYS A 1 83 ? 5.419 0.694 -13.714 1.00 96.94 83 CYS A CA 1
ATOM 620 C C . CYS A 1 83 ? 6.013 2.007 -14.228 1.00 96.94 83 CYS A C 1
ATOM 622 O O . CYS A 1 83 ? 5.432 3.077 -14.074 1.00 96.94 83 CYS A O 1
ATOM 624 N N . SER A 1 84 ? 7.161 1.925 -14.890 1.00 95.50 84 SER A N 1
ATOM 625 C CA . SER A 1 84 ? 7.746 3.021 -15.668 1.00 95.50 84 SER A CA 1
ATOM 626 C C . SER A 1 84 ? 7.177 3.048 -17.078 1.00 95.50 84 SER A C 1
ATOM 628 O O . SER A 1 84 ? 6.705 2.024 -17.570 1.00 95.50 84 SER A O 1
ATOM 630 N N . ALA A 1 85 ? 7.243 4.197 -17.751 1.00 91.88 85 ALA A N 1
ATOM 631 C CA . ALA A 1 85 ? 6.888 4.295 -19.162 1.00 91.88 85 ALA A CA 1
ATOM 632 C C . ALA A 1 85 ? 7.944 3.633 -20.068 1.00 91.88 85 ALA A C 1
ATOM 634 O O . ALA A 1 85 ? 7.583 2.988 -21.050 1.00 91.88 85 ALA A O 1
ATOM 635 N N . THR A 1 86 ? 9.234 3.741 -19.723 1.00 91.19 86 THR A N 1
ATOM 636 C CA . THR A 1 86 ? 10.349 3.339 -20.605 1.00 91.19 86 THR A CA 1
ATOM 637 C C . THR A 1 86 ? 11.213 2.195 -20.079 1.00 91.19 86 THR A C 1
ATOM 639 O O . THR A 1 86 ? 11.950 1.595 -20.854 1.00 91.19 86 THR A O 1
ATOM 642 N N . LYS A 1 87 ? 11.129 1.853 -18.787 1.00 94.75 87 LYS A N 1
ATOM 643 C CA . LYS A 1 87 ? 12.090 0.928 -18.150 1.00 94.75 87 LYS A CA 1
ATOM 644 C C . LYS A 1 87 ? 11.504 -0.383 -17.630 1.00 94.75 87 LYS A C 1
ATOM 646 O O . LYS A 1 87 ? 12.228 -1.174 -17.040 1.00 94.75 87 LYS A O 1
ATOM 651 N N . GLY A 1 88 ? 10.215 -0.628 -17.850 1.00 96.56 88 GLY A N 1
ATOM 652 C CA . GLY A 1 88 ? 9.552 -1.839 -17.363 1.00 96.56 88 GLY A CA 1
ATOM 653 C C . GLY A 1 88 ? 8.817 -1.615 -16.046 1.00 96.56 88 GLY A C 1
ATOM 654 O O . GLY A 1 88 ? 8.337 -0.507 -15.785 1.00 96.56 88 GLY A O 1
ATOM 655 N N . ALA A 1 89 ? 8.698 -2.661 -15.231 1.00 98.00 89 ALA A N 1
ATOM 656 C CA . ALA A 1 89 ? 7.977 -2.607 -13.967 1.00 98.00 89 ALA A CA 1
ATOM 657 C C . ALA A 1 89 ? 8.597 -3.499 -12.884 1.00 98.00 89 ALA A C 1
ATOM 659 O O . ALA A 1 89 ? 9.220 -4.512 -13.180 1.00 98.00 89 ALA A O 1
ATOM 660 N N . ASN A 1 90 ? 8.368 -3.136 -11.624 1.00 98.38 90 ASN A N 1
ATOM 661 C CA . ASN A 1 90 ? 8.667 -3.971 -10.464 1.00 98.38 90 ASN A CA 1
ATOM 662 C C . ASN A 1 90 ? 7.354 -4.338 -9.767 1.00 98.38 90 ASN A C 1
ATOM 664 O O . ASN A 1 90 ? 6.559 -3.451 -9.442 1.00 98.38 90 ASN A O 1
ATOM 668 N N . LEU A 1 91 ? 7.127 -5.631 -9.547 1.00 98.56 91 LEU A N 1
ATOM 669 C CA . LEU A 1 91 ? 5.988 -6.156 -8.802 1.00 98.56 91 LEU A CA 1
ATOM 670 C C . LEU A 1 91 ? 6.424 -6.508 -7.386 1.00 98.56 91 LEU A C 1
ATOM 672 O O . LEU A 1 91 ? 7.330 -7.315 -7.185 1.00 98.56 91 LEU A O 1
ATOM 676 N N . PHE A 1 92 ? 5.723 -5.949 -6.413 1.00 98.69 92 PHE A N 1
ATOM 677 C CA . PHE A 1 92 ? 5.961 -6.174 -5.001 1.00 98.69 92 PHE A CA 1
ATOM 678 C C . PHE A 1 92 ? 4.771 -6.864 -4.350 1.00 98.69 92 PHE A C 1
ATOM 680 O O . PHE A 1 92 ? 3.626 -6.648 -4.750 1.00 98.69 92 PHE A O 1
ATOM 687 N N . ARG A 1 93 ? 5.034 -7.634 -3.296 1.00 98.69 93 ARG A N 1
ATOM 688 C CA . ARG A 1 93 ? 4.016 -8.184 -2.403 1.00 98.69 93 ARG A CA 1
ATOM 689 C C . ARG A 1 93 ? 4.222 -7.640 -0.999 1.00 98.69 93 ARG A C 1
ATOM 691 O O . ARG A 1 93 ? 5.278 -7.830 -0.408 1.00 98.69 93 ARG A O 1
ATOM 698 N N . LEU A 1 94 ? 3.199 -6.991 -0.455 1.00 98.56 94 LEU A N 1
ATOM 699 C CA . LEU A 1 94 ? 3.156 -6.538 0.934 1.00 98.56 94 LEU A CA 1
ATOM 700 C C . LEU A 1 94 ? 2.353 -7.537 1.772 1.00 98.56 94 LEU A C 1
ATOM 702 O O . LEU A 1 94 ? 1.181 -7.781 1.482 1.00 98.56 94 LEU A O 1
ATOM 706 N N . ARG A 1 95 ? 2.948 -8.082 2.836 1.00 98.25 95 ARG A N 1
ATOM 707 C CA . ARG A 1 95 ? 2.239 -8.950 3.794 1.00 98.25 95 ARG A CA 1
ATOM 708 C C . ARG A 1 95 ? 1.325 -8.134 4.713 1.00 98.25 95 ARG A C 1
ATOM 710 O O . ARG A 1 95 ? 1.644 -7.011 5.099 1.00 98.25 95 ARG A O 1
ATOM 717 N N . ARG A 1 96 ? 0.181 -8.709 5.092 1.00 97.38 96 ARG A N 1
ATOM 718 C CA . ARG A 1 96 ? -0.755 -8.089 6.036 1.00 97.38 96 ARG A CA 1
ATOM 719 C C . ARG A 1 96 ? -0.184 -8.093 7.453 1.00 97.38 96 ARG A C 1
ATOM 721 O O . ARG A 1 96 ? 0.042 -9.153 8.026 1.00 97.38 96 ARG A O 1
ATOM 728 N N . ASP A 1 97 ? -0.069 -6.911 8.049 1.00 96.88 97 ASP A N 1
ATOM 729 C CA . ASP A 1 97 ? 0.118 -6.734 9.491 1.00 96.88 97 ASP A CA 1
ATOM 730 C C . ASP A 1 97 ? -1.195 -6.223 10.094 1.00 96.88 97 ASP A C 1
ATOM 732 O O . ASP A 1 97 ? -1.570 -5.059 9.937 1.00 96.88 97 ASP A O 1
ATOM 736 N N . THR A 1 98 ? -1.925 -7.103 10.777 1.00 95.62 98 THR A N 1
ATOM 737 C CA . THR A 1 98 ? -3.226 -6.766 11.370 1.00 95.62 98 THR A CA 1
ATOM 738 C C . THR A 1 98 ? -3.112 -5.767 12.521 1.00 95.62 98 THR A C 1
ATOM 740 O O . THR A 1 98 ? -4.054 -5.009 12.755 1.00 95.62 98 THR A O 1
ATOM 743 N N . GLN A 1 99 ? -1.984 -5.739 13.240 1.00 95.25 99 GLN A N 1
ATOM 744 C CA . GLN A 1 99 ? -1.778 -4.799 14.344 1.00 95.25 99 GLN A CA 1
ATOM 745 C C . GLN A 1 99 ? -1.544 -3.391 13.796 1.00 95.25 99 GLN A C 1
ATOM 747 O O . GLN A 1 99 ? -2.216 -2.442 14.208 1.00 95.25 99 GLN A O 1
ATOM 752 N N . LEU A 1 100 ? -0.654 -3.263 12.809 1.00 97.00 100 LEU A N 1
ATOM 753 C CA . LEU A 1 100 ? -0.378 -1.984 12.164 1.00 97.00 100 LEU A CA 1
ATOM 754 C C . LEU A 1 100 ? -1.584 -1.481 11.357 1.00 97.00 100 LEU A C 1
ATOM 756 O O . LEU A 1 100 ? -1.916 -0.299 11.438 1.00 97.00 100 LEU A O 1
ATOM 760 N N . GLN A 1 101 ? -2.299 -2.368 10.655 1.00 96.94 101 GLN A N 1
ATOM 761 C CA . GLN A 1 101 ? -3.581 -2.049 10.013 1.00 96.94 101 GLN A CA 1
ATOM 762 C C . GLN A 1 101 ? -4.594 -1.512 11.038 1.00 96.94 101 GLN A C 1
ATOM 764 O O . GLN A 1 101 ? -5.262 -0.514 10.776 1.00 96.94 101 GLN A O 1
ATOM 769 N N . GLY A 1 102 ? -4.673 -2.109 12.231 1.00 96.00 102 GLY A N 1
ATOM 770 C CA . GLY A 1 102 ? -5.512 -1.608 13.322 1.00 96.00 102 GLY A CA 1
ATOM 771 C C . GLY A 1 102 ? -5.132 -0.194 13.779 1.00 96.00 102 GLY A C 1
ATOM 772 O O . GLY A 1 102 ? -6.016 0.636 13.998 1.00 96.00 102 GLY A O 1
ATOM 773 N N . LEU A 1 103 ? -3.833 0.117 13.866 1.00 96.06 103 LEU A N 1
ATOM 774 C CA . LEU A 1 103 ? -3.358 1.469 14.184 1.00 96.06 103 LEU A CA 1
ATOM 775 C C . LEU A 1 103 ? -3.708 2.481 13.088 1.00 96.06 103 LEU A C 1
ATOM 777 O O . LEU A 1 103 ? -4.164 3.575 13.417 1.00 96.06 103 LEU A O 1
ATOM 781 N N . VAL A 1 104 ? -3.576 2.116 11.808 1.00 96.94 104 VAL A N 1
ATOM 782 C CA . VAL A 1 104 ? -4.034 2.959 10.687 1.00 96.94 104 VAL A CA 1
ATOM 783 C C . VAL A 1 104 ? -5.514 3.305 10.865 1.00 96.94 104 VAL A C 1
ATOM 785 O O . VAL A 1 104 ? -5.879 4.481 10.884 1.00 96.94 104 VAL A O 1
ATOM 788 N N . LEU A 1 105 ? -6.367 2.300 11.083 1.00 97.06 105 LEU A N 1
ATOM 789 C CA . LEU A 1 105 ? -7.810 2.503 11.243 1.00 97.06 105 LEU A CA 1
ATOM 790 C C . LEU A 1 105 ? -8.162 3.316 12.494 1.00 97.06 105 LEU A C 1
ATOM 792 O O . LEU A 1 105 ? -9.095 4.115 12.461 1.00 97.06 105 LEU A O 1
ATOM 796 N N . LYS A 1 106 ? -7.404 3.165 13.587 1.00 95.94 106 LYS A N 1
ATOM 797 C CA . LYS A 1 106 ? -7.561 3.983 14.801 1.00 95.94 106 LYS A CA 1
ATOM 798 C C . LYS A 1 106 ? -7.375 5.471 14.492 1.00 95.94 106 LYS A C 1
ATOM 800 O O . LYS A 1 106 ? -8.145 6.296 14.980 1.00 95.94 106 LYS A O 1
ATOM 805 N N . PHE A 1 107 ? -6.368 5.823 13.692 1.00 95.75 107 PHE A N 1
ATOM 806 C CA . PHE A 1 107 ? -6.129 7.215 13.305 1.00 95.75 107 PHE A CA 1
ATOM 807 C C . PHE A 1 107 ? -7.149 7.732 12.289 1.00 95.75 107 PHE A C 1
ATOM 809 O O . PHE A 1 107 ? -7.565 8.881 12.410 1.00 95.75 107 PHE A O 1
ATOM 816 N N . VAL A 1 108 ? -7.630 6.887 11.372 1.00 95.12 108 VAL A N 1
ATOM 817 C CA . VAL A 1 108 ? -8.753 7.231 10.481 1.00 95.12 108 VAL A CA 1
ATOM 818 C C . VAL A 1 108 ? -10.019 7.540 11.285 1.00 95.12 108 VAL A C 1
ATOM 820 O O . VAL A 1 108 ? -10.635 8.577 11.061 1.00 95.12 108 VAL A O 1
ATOM 823 N N . ALA A 1 109 ? -10.376 6.702 12.264 1.00 95.12 109 ALA A N 1
ATOM 824 C CA . ALA A 1 109 ? -11.537 6.934 13.126 1.00 95.12 109 ALA A CA 1
ATOM 825 C C . ALA A 1 109 ? -11.401 8.239 13.931 1.00 95.12 109 ALA A C 1
ATOM 827 O O . ALA A 1 109 ? -12.314 9.058 13.941 1.00 95.12 109 ALA A O 1
ATOM 828 N N . ARG A 1 110 ? -10.230 8.490 14.538 1.00 94.44 110 ARG A N 1
ATOM 829 C CA . ARG A 1 110 ? -9.949 9.753 15.250 1.00 94.44 110 ARG A CA 1
ATOM 830 C C . ARG A 1 110 ? -10.032 10.979 14.346 1.00 94.44 110 ARG A C 1
ATOM 832 O O . ARG A 1 110 ? -10.456 12.038 14.796 1.00 94.44 110 ARG A O 1
ATOM 839 N N . PHE A 1 111 ? -9.577 10.853 13.103 1.00 94.50 111 PHE A N 1
ATOM 840 C CA . PHE A 1 111 ? -9.653 11.935 12.133 1.00 94.50 111 PHE A CA 1
ATOM 841 C C . PHE A 1 111 ? -11.106 12.211 11.737 1.00 94.50 111 PHE A C 1
ATOM 843 O O . PHE A 1 111 ? -11.535 13.358 11.772 1.00 94.50 111 PHE A O 1
ATOM 850 N N . ALA A 1 112 ? -11.874 11.165 11.426 1.00 92.81 112 ALA A N 1
ATOM 851 C CA . ALA A 1 112 ? -13.281 11.277 11.056 1.00 92.81 112 ALA A CA 1
ATOM 852 C C . ALA A 1 112 ? -14.151 11.859 12.184 1.00 92.81 112 ALA A C 1
ATOM 854 O O . ALA A 1 112 ? -15.022 12.678 11.913 1.00 92.81 112 ALA A O 1
ATOM 855 N N . ASP A 1 113 ? -13.885 11.490 13.437 1.00 91.94 113 ASP A N 1
ATOM 856 C CA . ASP A 1 113 ? -14.579 12.025 14.617 1.00 91.94 113 ASP A CA 1
ATOM 857 C C . ASP A 1 113 ? -14.407 13.550 14.759 1.00 91.94 113 ASP A C 1
ATOM 859 O O . ASP A 1 113 ? -15.355 14.273 15.054 1.00 91.94 113 ASP A O 1
ATOM 863 N N . ARG A 1 114 ? -13.202 14.064 14.481 1.00 92.31 114 ARG A N 1
ATOM 864 C CA . ARG A 1 114 ? -12.859 15.488 14.662 1.00 92.31 114 ARG A CA 1
ATOM 865 C C . ARG A 1 114 ? -13.095 16.358 13.433 1.00 92.31 114 ARG A C 1
ATOM 867 O O . ARG A 1 114 ? -13.338 17.551 13.575 1.00 92.31 114 ARG A O 1
ATOM 874 N N . HIS A 1 115 ? -12.955 15.775 12.246 1.00 93.31 115 HIS A N 1
ATOM 875 C CA . HIS A 1 115 ? -12.874 16.484 10.965 1.00 93.31 115 HIS A CA 1
ATOM 876 C C . HIS A 1 115 ? -13.768 15.857 9.886 1.00 93.31 115 HIS A C 1
ATOM 878 O O . HIS A 1 115 ? -13.556 16.067 8.693 1.00 93.31 115 HIS A O 1
ATOM 884 N N . GLY A 1 116 ? -14.751 15.052 10.294 1.00 88.88 116 GLY A N 1
ATOM 885 C CA . GLY A 1 116 ? -15.761 14.487 9.407 1.00 88.88 116 GLY A CA 1
ATOM 886 C C . GLY A 1 116 ? -16.742 15.531 8.865 1.00 88.88 116 GLY A C 1
ATOM 887 O O . GLY A 1 116 ? -16.544 16.741 8.970 1.00 88.88 116 GLY A O 1
ATOM 888 N N . ALA A 1 117 ? -17.834 15.056 8.266 1.00 86.94 117 ALA A N 1
ATOM 889 C CA . ALA A 1 117 ? -18.823 15.916 7.621 1.00 86.94 117 ALA A CA 1
ATOM 890 C C . ALA A 1 117 ? -19.355 17.009 8.571 1.00 86.94 117 ALA A C 1
ATOM 892 O O . ALA A 1 117 ? -19.835 16.720 9.666 1.00 86.94 117 ALA A O 1
ATOM 893 N N . GLY A 1 118 ? -19.280 18.266 8.130 1.00 87.81 118 GLY A N 1
ATOM 894 C CA . GLY A 1 118 ? -19.744 19.428 8.895 1.00 87.81 118 GLY A CA 1
ATOM 895 C C . GLY A 1 118 ? -18.751 19.971 9.928 1.00 87.81 118 GLY A C 1
ATOM 896 O O . GLY A 1 118 ? -19.072 20.956 10.588 1.00 87.81 118 GLY A O 1
ATOM 897 N N . GLN A 1 119 ? -17.560 19.378 10.060 1.00 91.81 119 GLN A N 1
ATOM 898 C CA . GLN A 1 119 ? -16.510 19.867 10.956 1.00 91.81 119 GLN A CA 1
ATOM 899 C C . GLN A 1 119 ? -15.478 20.740 10.219 1.00 91.81 119 GLN A C 1
ATOM 901 O O . GLN A 1 119 ? -15.308 20.608 9.003 1.00 91.81 119 GLN A O 1
ATOM 906 N N . PRO A 1 120 ? -14.758 21.630 10.930 1.00 92.00 120 PRO A N 1
ATOM 907 C CA . PRO A 1 120 ? -13.652 22.386 10.352 1.00 92.00 120 PRO A CA 1
ATOM 908 C C . PRO A 1 120 ? -12.540 21.468 9.817 1.00 92.00 120 PRO A C 1
ATOM 910 O O . PRO A 1 120 ? -12.322 20.383 10.368 1.00 92.00 120 PRO A O 1
ATOM 913 N N . PRO A 1 121 ? -11.784 21.905 8.792 1.00 92.75 121 PRO A N 1
ATOM 914 C CA . PRO A 1 121 ? -10.638 21.148 8.302 1.00 92.75 121 PRO A CA 1
ATOM 915 C C . PRO A 1 121 ? -9.567 20.987 9.396 1.00 92.75 121 PRO A C 1
ATOM 917 O O . PRO A 1 121 ? -9.462 21.832 10.293 1.00 92.75 121 PRO A O 1
ATOM 920 N N . PRO A 1 122 ? -8.748 19.924 9.333 1.00 93.81 122 PRO A N 1
ATOM 921 C CA . PRO A 1 122 ? -7.640 19.757 10.262 1.00 93.81 122 PRO A CA 1
ATOM 922 C C . PRO A 1 122 ? -6.601 20.877 10.082 1.00 93.81 122 PRO A C 1
ATOM 924 O O . PRO A 1 122 ? -6.353 21.309 8.952 1.00 93.81 122 PRO A O 1
ATOM 927 N N . PRO A 1 123 ? -5.931 21.322 11.160 1.00 92.81 123 PRO A N 1
ATOM 928 C CA . PRO A 1 123 ? -4.702 22.090 11.014 1.00 92.81 123 PRO A CA 1
ATOM 929 C C . PRO A 1 123 ? -3.614 21.234 10.333 1.00 92.81 123 PRO A C 1
ATOM 931 O O . PRO A 1 123 ? -3.672 19.998 10.404 1.00 92.81 123 PRO A O 1
ATOM 934 N N . PRO A 1 124 ? -2.593 21.858 9.717 1.00 93.69 124 PRO A N 1
ATOM 935 C CA . PRO A 1 124 ? -1.391 21.149 9.287 1.00 93.69 124 PRO A CA 1
ATOM 936 C C . PRO A 1 124 ? -0.805 20.311 10.426 1.00 93.69 124 PRO A C 1
ATOM 938 O O . PRO A 1 124 ? -0.911 20.685 11.595 1.00 93.69 124 PRO A O 1
ATOM 941 N N . ASP A 1 125 ? -0.202 19.172 10.083 1.00 92.25 125 ASP A N 1
ATOM 942 C CA . ASP A 1 125 ? 0.512 18.320 11.039 1.00 92.25 125 ASP A CA 1
ATOM 943 C C . ASP A 1 125 ? -0.332 17.898 12.261 1.00 92.25 125 ASP A C 1
ATOM 945 O O . ASP A 1 125 ? 0.189 17.684 13.355 1.00 92.25 125 ASP A O 1
ATOM 949 N N . HIS A 1 126 ? -1.650 17.731 12.072 1.00 93.38 126 HIS A N 1
ATOM 950 C CA . HIS A 1 126 ? -2.646 17.503 13.131 1.00 93.38 126 HIS A CA 1
ATOM 951 C C . HIS A 1 126 ? -2.252 16.460 14.196 1.00 93.38 126 HIS A C 1
ATOM 953 O O . HIS A 1 126 ? -2.568 16.620 15.375 1.00 93.38 126 HIS A O 1
ATOM 959 N N . PHE A 1 127 ? -1.561 15.385 13.803 1.00 95.81 127 PHE A N 1
ATOM 960 C CA . PHE A 1 127 ? -1.141 14.312 14.710 1.00 95.81 127 PHE A CA 1
ATOM 961 C C . PHE A 1 127 ? 0.347 14.345 15.101 1.00 95.81 127 PHE A C 1
ATOM 963 O O . PHE A 1 127 ? 0.798 13.450 15.811 1.00 95.81 127 PHE A O 1
ATOM 970 N N . TRP A 1 128 ? 1.122 15.353 14.696 1.00 94.81 128 TRP A N 1
ATOM 971 C CA . TRP A 1 128 ? 2.589 15.350 14.812 1.00 94.81 128 TRP A CA 1
ATOM 972 C C . TRP A 1 128 ? 3.112 15.281 16.253 1.00 94.81 128 TRP A C 1
ATOM 974 O O . TRP A 1 128 ? 4.093 14.600 16.529 1.00 94.81 128 TRP A O 1
ATOM 984 N N . GLY A 1 129 ? 2.413 15.905 17.206 1.00 94.06 129 GLY A N 1
ATOM 985 C CA . GLY A 1 129 ? 2.746 15.817 18.635 1.00 94.06 129 GLY A CA 1
ATOM 986 C C . GLY A 1 129 ? 2.305 14.515 19.324 1.00 94.06 129 GLY A C 1
ATOM 987 O O . GLY A 1 129 ? 2.549 14.333 20.517 1.00 94.06 129 GLY A O 1
ATOM 988 N N . CYS A 1 130 ? 1.616 13.610 18.623 1.00 96.44 130 CYS A N 1
ATOM 989 C CA . CYS A 1 130 ? 1.079 12.386 19.207 1.00 96.44 130 CYS A CA 1
ATOM 990 C C . CYS A 1 130 ? 2.114 11.253 19.161 1.00 96.44 130 CYS A C 1
ATOM 992 O O . CYS A 1 130 ? 2.469 10.770 18.088 1.00 96.44 130 CYS A O 1
ATOM 994 N N . ARG A 1 131 ? 2.534 10.747 20.330 1.00 96.62 131 ARG A N 1
ATOM 995 C CA . ARG A 1 131 ? 3.487 9.620 20.413 1.00 96.62 131 ARG A CA 1
ATOM 996 C C . ARG A 1 131 ? 3.000 8.373 19.673 1.00 96.62 131 ARG A C 1
ATOM 998 O O . ARG A 1 131 ? 3.777 7.738 18.976 1.00 96.62 131 ARG A O 1
ATOM 1005 N N . GLU A 1 132 ? 1.709 8.055 19.771 1.00 96.69 132 GLU A N 1
ATOM 1006 C CA . GLU A 1 132 ? 1.128 6.915 19.046 1.00 96.69 132 GLU A CA 1
ATOM 1007 C C . GLU A 1 132 ? 1.176 7.109 17.521 1.00 96.69 132 GLU A C 1
ATOM 1009 O O . GLU A 1 132 ? 1.252 6.128 16.786 1.00 96.69 132 GLU A O 1
ATOM 1014 N N . TYR A 1 133 ? 1.128 8.357 17.038 1.00 97.00 133 TYR A N 1
ATOM 1015 C CA . TYR A 1 133 ? 1.243 8.657 15.611 1.00 97.00 133 TYR A CA 1
ATOM 1016 C C . TYR A 1 133 ? 2.687 8.497 15.142 1.00 97.00 133 TYR A C 1
ATOM 1018 O O . TYR A 1 133 ? 2.917 7.907 14.093 1.00 97.00 133 TYR A O 1
ATOM 1026 N N . ALA A 1 134 ? 3.662 8.920 15.952 1.00 96.94 134 ALA A N 1
ATOM 1027 C CA . ALA A 1 134 ? 5.071 8.636 15.687 1.00 96.94 134 ALA A CA 1
ATOM 1028 C C . ALA A 1 134 ? 5.324 7.119 15.580 1.00 96.94 134 ALA A C 1
ATOM 1030 O O . ALA A 1 134 ? 5.907 6.666 14.598 1.00 96.94 134 ALA A O 1
ATOM 1031 N N . SER A 1 135 ? 4.777 6.320 16.505 1.00 96.81 135 SER A N 1
ATOM 1032 C CA . SER A 1 135 ? 4.855 4.853 16.427 1.00 96.81 135 SER A CA 1
ATOM 1033 C C . SER A 1 135 ? 4.160 4.275 15.187 1.00 96.81 135 SER A C 1
ATOM 1035 O O . SER A 1 135 ? 4.645 3.301 14.613 1.00 96.81 135 SER A O 1
ATOM 1037 N N . LEU A 1 136 ? 3.042 4.866 14.738 1.00 97.50 136 LEU A N 1
ATOM 1038 C CA . LEU A 1 136 ? 2.412 4.494 13.468 1.00 97.50 136 LEU A CA 1
ATOM 1039 C C . LEU A 1 136 ? 3.357 4.766 12.288 1.00 97.50 136 LEU A C 1
ATOM 1041 O O . LEU A 1 136 ? 3.536 3.886 11.450 1.00 97.50 136 LEU A O 1
ATOM 1045 N N . LEU A 1 137 ? 3.971 5.951 12.219 1.00 97.12 137 LEU A N 1
ATOM 1046 C CA . LEU A 1 137 ? 4.897 6.316 11.142 1.00 97.12 137 LEU A CA 1
ATOM 1047 C C . LEU A 1 137 ? 6.123 5.394 11.104 1.00 97.12 137 LEU A C 1
ATOM 1049 O O . LEU A 1 137 ? 6.518 4.945 10.027 1.00 97.12 137 LEU A O 1
ATOM 1053 N N . GLU A 1 138 ? 6.687 5.060 12.265 1.00 97.50 138 GLU A N 1
ATOM 1054 C CA . GLU A 1 138 ? 7.770 4.079 12.388 1.00 97.50 138 GLU A CA 1
ATOM 1055 C C . GLU A 1 138 ? 7.332 2.697 11.894 1.00 97.50 138 GLU A C 1
ATOM 1057 O O . GLU A 1 138 ? 8.033 2.076 11.096 1.00 97.50 138 GLU A O 1
ATOM 1062 N N . GLY A 1 139 ? 6.147 2.237 12.305 1.00 97.88 139 GLY A N 1
ATOM 1063 C CA . GLY A 1 139 ? 5.584 0.964 11.862 1.00 97.88 139 GLY A CA 1
ATOM 1064 C C . GLY A 1 139 ? 5.357 0.906 10.350 1.00 97.88 139 GLY A C 1
ATOM 1065 O O . GLY A 1 139 ? 5.722 -0.083 9.719 1.00 97.88 139 GLY A O 1
ATOM 1066 N N . LEU A 1 140 ? 4.808 1.967 9.748 1.00 98.06 140 LEU A N 1
ATOM 1067 C CA . LEU A 1 140 ? 4.608 2.062 8.296 1.00 98.06 140 LEU A CA 1
ATOM 1068 C C . LEU A 1 140 ? 5.944 2.089 7.544 1.00 98.06 140 LEU A C 1
ATOM 1070 O O . LEU A 1 140 ? 6.092 1.414 6.525 1.00 98.06 140 LEU A O 1
ATOM 1074 N N . SER A 1 141 ? 6.927 2.830 8.062 1.00 97.75 141 SER A N 1
ATOM 1075 C CA . SER A 1 141 ? 8.285 2.869 7.514 1.00 97.75 141 SER A CA 1
ATOM 1076 C C . SER A 1 141 ? 8.935 1.486 7.551 1.00 97.75 141 SER A C 1
ATOM 1078 O O . SER A 1 141 ? 9.452 1.020 6.536 1.00 97.75 141 SER A O 1
ATOM 1080 N N . ARG A 1 142 ? 8.822 0.778 8.680 1.00 97.56 142 ARG A N 1
ATOM 1081 C CA . ARG A 1 142 ? 9.291 -0.602 8.826 1.00 97.56 142 ARG A CA 1
ATOM 1082 C C . ARG A 1 142 ? 8.595 -1.541 7.843 1.00 97.56 142 ARG A C 1
ATOM 1084 O O . ARG A 1 142 ? 9.271 -2.242 7.099 1.00 97.56 142 ARG A O 1
ATOM 1091 N N . ALA A 1 143 ? 7.264 -1.506 7.773 1.00 96.69 143 ALA A N 1
ATOM 1092 C CA . ALA A 1 143 ? 6.492 -2.342 6.856 1.00 96.69 143 ALA A CA 1
ATOM 1093 C C . ALA A 1 143 ? 6.916 -2.134 5.394 1.00 96.69 143 ALA A C 1
ATOM 1095 O O . ALA A 1 143 ? 7.109 -3.110 4.679 1.00 96.69 143 ALA A O 1
ATOM 1096 N N . SER A 1 144 ? 7.150 -0.884 4.976 1.00 96.75 144 SER A N 1
ATOM 1097 C CA . SER A 1 144 ? 7.598 -0.561 3.612 1.00 96.75 144 SER A CA 1
ATOM 1098 C C . SER A 1 144 ? 8.963 -1.151 3.229 1.00 96.75 144 SER A C 1
ATOM 1100 O O . SER A 1 144 ? 9.259 -1.280 2.045 1.00 96.75 144 SER A O 1
ATOM 1102 N N . ARG A 1 145 ? 9.790 -1.505 4.221 1.00 93.44 145 ARG A N 1
ATOM 1103 C CA . ARG A 1 145 ? 11.151 -2.031 4.034 1.00 93.44 145 ARG A CA 1
ATOM 1104 C C . ARG A 1 145 ? 11.247 -3.533 4.278 1.00 93.44 145 ARG A C 1
ATOM 1106 O O . ARG A 1 145 ? 12.014 -4.201 3.603 1.00 93.44 145 ARG A O 1
ATOM 1113 N N . GLU A 1 146 ? 10.509 -4.039 5.262 1.00 92.81 146 GLU A N 1
ATOM 1114 C CA . GLU A 1 146 ? 10.684 -5.396 5.797 1.00 92.81 146 GLU A CA 1
ATOM 1115 C C . GLU A 1 146 ? 9.531 -6.339 5.444 1.00 92.81 146 GLU A C 1
ATOM 1117 O O . GLU A 1 146 ? 9.732 -7.545 5.356 1.00 92.81 146 GLU A O 1
ATOM 1122 N N . ALA A 1 147 ? 8.317 -5.814 5.242 1.00 90.56 147 ALA A N 1
ATOM 1123 C CA . ALA A 1 147 ? 7.139 -6.623 4.912 1.00 90.56 147 ALA A CA 1
ATOM 1124 C C . ALA A 1 147 ? 6.861 -6.685 3.400 1.00 90.56 147 ALA A C 1
ATOM 1126 O O . ALA A 1 147 ? 5.846 -7.250 2.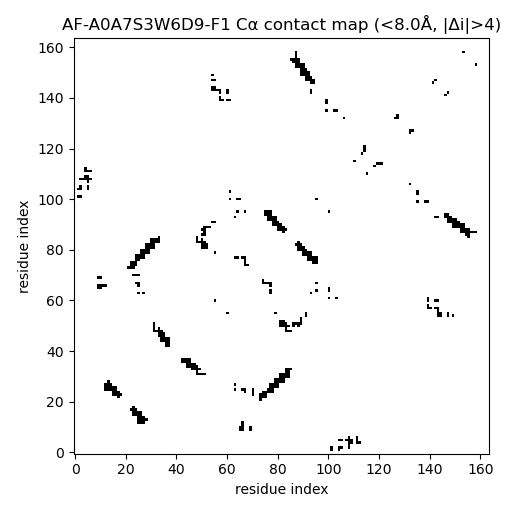983 1.00 90.56 147 ALA A O 1
ATOM 1127 N N . VAL A 1 148 ? 7.738 -6.070 2.603 1.00 95.69 148 VAL A N 1
ATOM 1128 C CA . VAL A 1 148 ? 7.649 -5.967 1.149 1.00 95.69 148 VAL A CA 1
ATOM 1129 C C . VAL A 1 148 ? 8.656 -6.918 0.515 1.00 95.69 148 VAL A C 1
ATOM 1131 O O . VAL A 1 148 ? 9.857 -6.814 0.744 1.00 95.69 148 VAL A O 1
ATOM 1134 N N . GLU A 1 149 ? 8.155 -7.818 -0.317 1.00 97.56 149 GLU A N 1
ATOM 1135 C CA . GLU A 1 149 ? 8.939 -8.727 -1.149 1.00 97.56 149 GLU A CA 1
ATOM 1136 C C . GLU A 1 149 ? 8.914 -8.234 -2.601 1.00 97.56 149 GLU A C 1
ATOM 1138 O O . GLU A 1 149 ? 7.842 -7.916 -3.119 1.00 97.56 149 GLU A O 1
ATOM 1143 N N . LEU A 1 150 ? 10.066 -8.192 -3.278 1.00 97.75 150 LEU A N 1
ATOM 1144 C CA . LEU A 1 150 ? 10.107 -8.063 -4.737 1.00 97.75 150 LEU A CA 1
ATOM 1145 C C . LEU A 1 150 ? 9.753 -9.422 -5.352 1.00 97.75 150 LEU A C 1
ATOM 1147 O O . LEU A 1 150 ? 10.536 -10.363 -5.270 1.00 97.75 150 LEU A O 1
ATOM 1151 N N . VAL A 1 151 ? 8.580 -9.512 -5.972 1.00 97.94 151 VAL A N 1
ATOM 1152 C CA . VAL A 1 151 ? 8.069 -10.741 -6.596 1.00 97.94 151 VAL A CA 1
ATOM 1153 C C . VAL A 1 151 ? 8.645 -10.920 -7.992 1.00 97.94 151 VAL A C 1
ATOM 1155 O O . VAL A 1 151 ? 9.009 -12.027 -8.378 1.00 97.94 151 VAL A O 1
ATOM 1158 N N . ALA A 1 152 ? 8.697 -9.835 -8.768 1.00 97.88 152 ALA A N 1
ATOM 1159 C CA . ALA A 1 152 ? 9.177 -9.879 -10.140 1.00 97.88 152 ALA A CA 1
ATOM 1160 C C . ALA A 1 152 ? 9.720 -8.525 -10.595 1.00 97.88 152 ALA A C 1
ATOM 1162 O O . ALA A 1 152 ? 9.165 -7.472 -10.274 1.00 97.88 152 ALA A O 1
ATOM 1163 N N . HIS A 1 153 ? 10.762 -8.583 -11.418 1.00 97.94 153 HIS A N 1
ATOM 1164 C CA . HIS A 1 153 ? 11.131 -7.510 -12.329 1.00 97.94 153 HIS A CA 1
ATOM 1165 C C . HIS A 1 153 ? 10.613 -7.872 -13.723 1.00 97.94 153 HIS A C 1
ATOM 1167 O O . HIS A 1 153 ? 10.866 -8.978 -14.196 1.00 97.94 153 HIS A O 1
ATOM 1173 N N . ILE A 1 154 ? 9.890 -6.956 -14.362 1.00 97.56 154 ILE A N 1
ATOM 1174 C CA . ILE A 1 154 ? 9.299 -7.133 -15.690 1.00 97.56 154 ILE A CA 1
ATOM 1175 C C . ILE A 1 154 ? 10.028 -6.189 -16.651 1.00 97.56 154 ILE A C 1
ATOM 1177 O O . ILE A 1 154 ? 9.857 -4.966 -16.542 1.00 97.56 154 ILE A O 1
ATOM 1181 N N . PRO A 1 155 ? 10.835 -6.715 -17.588 1.00 96.81 155 PRO A N 1
ATOM 1182 C CA . PRO A 1 155 ? 11.517 -5.904 -18.588 1.00 96.81 155 PRO A CA 1
ATOM 1183 C C . PRO A 1 155 ? 10.542 -5.078 -19.431 1.00 96.81 155 PRO A C 1
ATOM 1185 O O . PRO A 1 155 ? 9.427 -5.504 -19.722 1.00 96.81 155 PRO A O 1
ATOM 1188 N N . HIS A 1 156 ? 10.977 -3.901 -19.894 1.00 94.69 156 HIS A N 1
ATOM 1189 C CA . HIS A 1 156 ? 10.150 -3.022 -20.733 1.00 94.69 156 HIS A CA 1
ATOM 1190 C C . HIS A 1 156 ? 9.545 -3.736 -21.952 1.00 94.69 156 HIS A C 1
ATOM 1192 O O . HIS A 1 156 ? 8.377 -3.518 -22.261 1.00 94.69 156 HIS A O 1
ATOM 1198 N N . ALA A 1 157 ? 10.330 -4.597 -22.604 1.00 94.94 157 ALA A N 1
ATOM 1199 C CA . ALA A 1 157 ? 9.927 -5.325 -23.805 1.00 94.94 157 ALA A CA 1
ATOM 1200 C C . ALA A 1 157 ? 8.783 -6.329 -23.573 1.00 94.94 157 ALA A C 1
ATOM 1202 O O . ALA A 1 157 ? 8.126 -6.721 -24.530 1.00 94.94 157 ALA A O 1
ATOM 1203 N N . GLU A 1 158 ? 8.533 -6.729 -22.325 1.00 94.50 158 GLU A N 1
ATOM 1204 C CA . GLU A 1 158 ? 7.478 -7.683 -21.963 1.00 94.50 158 GLU A CA 1
ATOM 1205 C C . GLU A 1 158 ? 6.167 -6.989 -21.559 1.00 94.50 158 GLU A C 1
ATOM 1207 O O . GLU A 1 158 ? 5.161 -7.649 -21.305 1.00 94.50 158 GLU A O 1
ATOM 1212 N N . ILE A 1 159 ? 6.144 -5.652 -21.499 1.00 92.62 159 ILE A N 1
ATOM 1213 C CA . ILE A 1 159 ? 4.938 -4.904 -21.139 1.00 92.62 159 ILE A CA 1
ATOM 1214 C C . ILE A 1 159 ? 4.131 -4.573 -22.391 1.00 92.62 159 ILE A C 1
ATOM 1216 O O . ILE A 1 159 ? 4.521 -3.723 -23.193 1.00 92.62 159 ILE A O 1
ATOM 1220 N N . GLN A 1 160 ? 2.939 -5.156 -22.494 1.00 89.38 160 GLN A N 1
ATOM 1221 C CA . GLN A 1 160 ? 1.952 -4.762 -23.493 1.00 89.38 160 GLN A CA 1
ATOM 1222 C C . GLN A 1 160 ? 1.419 -3.346 -23.194 1.00 89.38 160 GLN A C 1
ATOM 1224 O O . GLN A 1 160 ? 0.812 -3.098 -22.153 1.00 89.38 160 GLN A O 1
ATOM 1229 N N . ARG A 1 161 ? 1.658 -2.394 -24.107 1.00 84.94 161 ARG A N 1
ATOM 1230 C CA . ARG A 1 161 ? 1.246 -0.975 -23.973 1.00 84.94 161 ARG A CA 1
ATOM 1231 C C . ARG A 1 161 ? -0.005 -0.608 -24.763 1.00 84.94 161 ARG A C 1
ATOM 1233 O O . ARG A 1 161 ? -0.551 0.475 -24.571 1.00 84.94 161 ARG A O 1
ATOM 1240 N N . GLY A 1 162 ? -0.439 -1.491 -25.648 1.00 80.06 162 GLY A N 1
ATOM 1241 C CA . GLY A 1 162 ? -1.610 -1.318 -26.488 1.00 80.06 162 GLY A CA 1
ATOM 1242 C C . GLY A 1 162 ? -2.125 -2.675 -26.959 1.00 80.06 162 GLY A C 1
ATOM 1243 O O . GLY A 1 162 ? -1.419 -3.677 -26.808 1.00 80.06 162 GLY A O 1
ATOM 1244 N N . PRO A 1 163 ? -3.357 -2.725 -27.481 1.00 78.62 163 PRO A N 1
ATOM 1245 C CA . PRO A 1 163 ? -3.845 -3.923 -28.146 1.00 78.62 163 PRO A CA 1
ATOM 1246 C C . PRO A 1 163 ? -2.922 -4.271 -29.320 1.00 78.62 163 PRO A C 1
ATOM 1248 O O . PRO A 1 163 ? -2.409 -3.371 -29.990 1.00 78.62 163 PRO A O 1
ATOM 1251 N N . GLU A 1 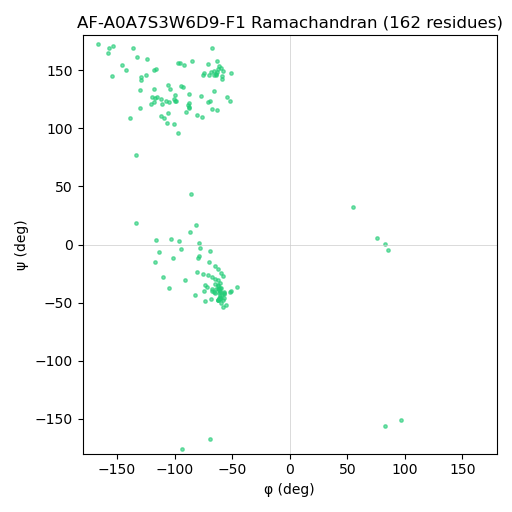164 ? -2.704 -5.569 -29.517 1.00 59.88 164 GLU A N 1
ATOM 1252 C CA . GLU A 1 164 ? -2.242 -6.092 -30.808 1.00 59.88 164 GLU A CA 1
ATOM 1253 C C . GLU A 1 164 ? -3.359 -5.980 -31.854 1.00 59.88 164 GLU A C 1
ATOM 1255 O O . GLU A 1 164 ? -4.548 -6.104 -31.465 1.00 59.88 164 GLU A O 1
#

Solvent-accessible surface area (backbone atoms only — not comparable to full-atom values): 9531 Å² total; per-residue (Å²): 133,82,60,82,70,51,70,97,78,87,60,80,54,79,41,75,49,76,47,97,90,68,39,37,30,39,29,39,75,46,76,42,64,41,61,39,77,44,96,50,100,60,92,42,81,37,85,45,65,80,40,37,48,96,63,58,60,46,82,51,52,65,56,47,44,44,31,32,58,73,65,38,87,58,28,59,36,29,37,40,33,26,29,22,80,81,61,13,30,29,34,31,36,37,57,66,51,70,67,62,44,48,52,53,48,46,52,51,15,57,45,43,71,64,43,31,94,94,44,63,78,75,61,83,70,74,55,70,91,35,69,70,47,53,53,48,54,52,50,39,47,47,40,36,66,72,39,46,42,84,75,43,80,42,57,41,92,77,57,83,88,65,86,131

pLDDT: mean 93.95, std 5.47, range [59.88, 98.75]

Secondary structure (DSSP, 8-state):
-PPTTPPP-----SEEEE-TTS-EEEEEEEEEPSEEE--SSS--EEE----S-SS--TTHHHHHHHHHHHH-TT--EEEEEEEESSS-EEEEEEEP-HHHHHHHHHHHHHHHHHHSTTSPPPPTTTTTT-HHHHHHHHHHHHHHHHSEEEEEEE-GGG---S--

Foldseek 3Di:
DFDPQQDDDAADAPDWDADPVRAIAGEHEDEFQQWDWDPDPDTDIDRHWPDDDPFDDLVCQLNRLRVQVNVPDSYFWYWYWRQTPAWAIWIKIAGDDPVLNNLSSVVNSVCCVQANPPHDHADPPNCVPPPSVVVSSVVSVCSRPPRMDGPDTGGPVRDDPDDD

Radius of gyration: 18.47 Å; Cα contacts (8 Å, |Δi|>4): 271; chains: 1; bounding box: 35×52×51 Å

Organism: Emiliania huxleyi (NCBI:txid2903)

Nearest PDB structures (foldseek):
  5xsp-assembly1_B  TM=4.730E-01  e=4.826E+00  Staphylococcus aureus

Sequence (164 aa):
ALPPGLPPIGASPDAIVRWPDGSVEPFEAKNHAPFATCRAPQPCFEVRDPGPFDGVAVWHVPQLYLHMLCLGEACSSALFLSCSATKGANLFRLRRDTQLQGLVLKFVARFADRHGAGQPPPPPDHFWGCREYASLLEGLSRASREAVELVAHIPHAEIQRGPE

Mean predicted aligned error: 4.43 Å